Protein AF-A0A359N0V0-F1 (afdb_monomer)

Solvent-accessible surface area (backbone atoms only — not comparable to full-atom values): 2588 Å² total; per-residue (Å²): 92,77,50,77,45,76,41,40,93,85,37,70,64,44,51,49,50,61,71,69,36,55,71,56,54,50,36,72,75,52,41,92,53,49,48,78,44,84,39,74,67,122

Radius of gyration: 10.81 Å; Cα contacts (8 Å, |Δi|>4): 44; chains: 1; bounding box: 24×20×23 Å

Mean predicted aligned error: 4.56 Å

Secondary structure (DSSP, 8-state):
-EEEEEE-TT-HHHHHHHHHTHHHHHHHHHGGG-EEEEEE--

pLDDT: mean 84.05, std 4.41, range [62.06, 89.0]

Nearest PDB structures (foldseek):
  7am2-assembly1_Ab  TM=5.968E-01  e=3.736E+00  Leishmania tarentolae
  6mmi-assembly1_C  TM=4.987E-01  e=3.249E+00  Rattus norvegicus
  4m1a-assembly1_A  TM=4.717E-01  e=8.635E+00  Sebaldella termitidis ATCC 33386
  8fhn-assembly1_A  TM=4.103E-01  e=8.053E+00  Danio rerio

Structure (mmCIF, N/CA/C/O backbone):
data_AF-A0A359N0V0-F1
#
_entry.id   AF-A0A359N0V0-F1
#
loop_
_atom_site.group_PDB
_atom_site.id
_atom_site.type_symbol
_atom_site.label_atom_id
_atom_site.label_alt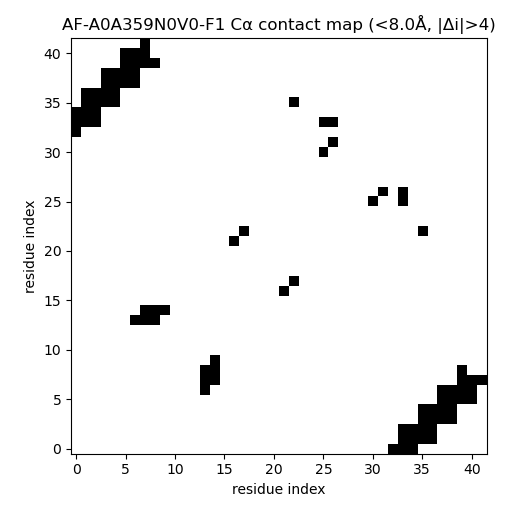_id
_atom_site.label_comp_id
_atom_site.label_asym_id
_atom_site.la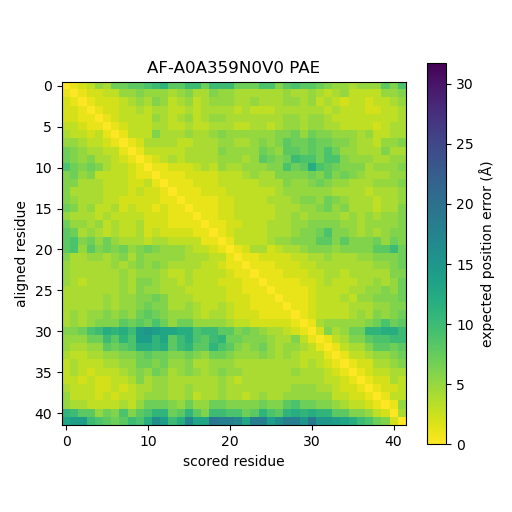bel_entity_id
_atom_site.label_seq_id
_atom_site.pdbx_PDB_ins_code
_atom_site.Cartn_x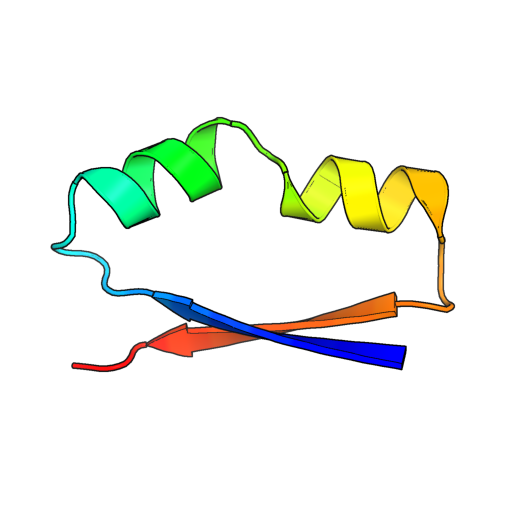
_atom_site.Cartn_y
_atom_site.Cartn_z
_atom_site.occupancy
_atom_site.B_iso_or_equiv
_atom_site.auth_seq_id
_atom_site.auth_comp_id
_atom_site.auth_asym_id
_atom_site.a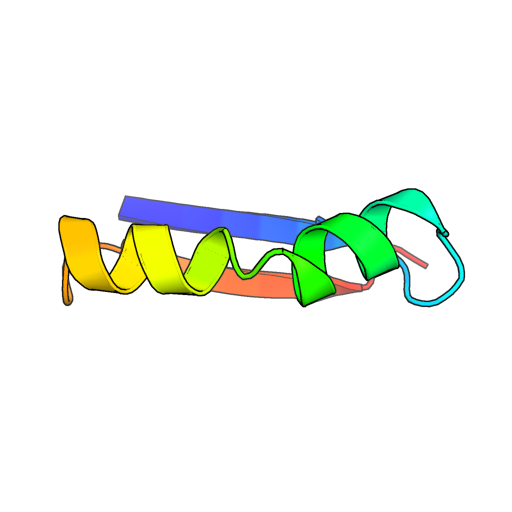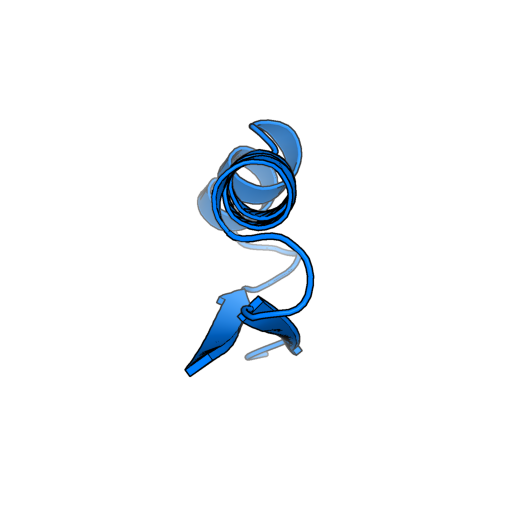uth_atom_id
_atom_site.pdbx_PDB_model_num
ATOM 1 N N . MET A 1 1 ? -15.801 -3.641 3.107 1.00 76.12 1 MET A N 1
ATOM 2 C CA . MET A 1 1 ? -15.544 -3.552 1.651 1.00 76.12 1 MET A CA 1
ATOM 3 C C . MET A 1 1 ? -14.111 -3.984 1.405 1.00 76.12 1 MET A C 1
ATOM 5 O O . MET A 1 1 ? -13.249 -3.612 2.191 1.00 76.12 1 MET A O 1
ATOM 9 N N . THR A 1 2 ? -13.860 -4.793 0.380 1.00 84.94 2 THR A N 1
ATOM 10 C CA . THR A 1 2 ? -12.514 -5.315 0.104 1.00 84.94 2 THR A CA 1
ATOM 11 C C . THR A 1 2 ? -12.014 -4.729 -1.204 1.00 84.94 2 THR A C 1
ATOM 13 O O . THR A 1 2 ? -12.668 -4.877 -2.232 1.00 84.94 2 THR A O 1
ATOM 16 N N . ILE A 1 3 ? -10.876 -4.047 -1.144 1.00 82.88 3 ILE A N 1
ATOM 17 C CA . ILE A 1 3 ? -10.166 -3.502 -2.296 1.00 82.88 3 ILE A CA 1
ATOM 18 C C . ILE A 1 3 ? -9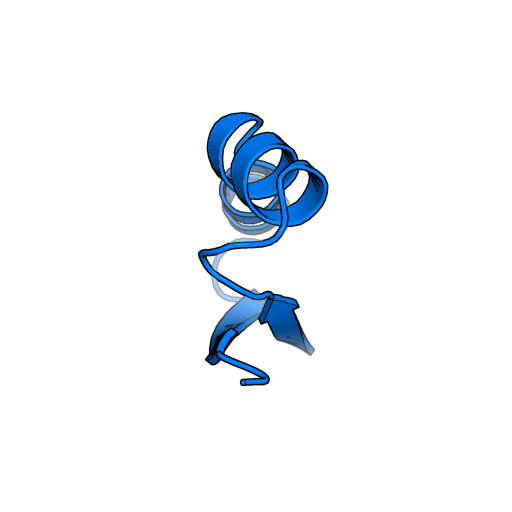.030 -4.469 -2.603 1.00 82.88 3 ILE A C 1
ATOM 20 O O . ILE A 1 3 ? -8.156 -4.701 -1.764 1.00 82.88 3 ILE A O 1
ATOM 24 N N . VAL A 1 4 ? -9.070 -5.050 -3.798 1.00 85.25 4 VAL A N 1
ATOM 25 C CA . VAL A 1 4 ? -7.995 -5.901 -4.306 1.00 85.25 4 VAL A CA 1
ATOM 26 C C . VAL A 1 4 ? -7.225 -5.096 -5.338 1.00 85.25 4 VAL A C 1
ATOM 28 O O . VAL A 1 4 ? -7.781 -4.704 -6.361 1.00 85.25 4 VAL A O 1
ATOM 31 N N . GLU A 1 5 ? -5.960 -4.835 -5.041 1.00 84.88 5 GLU A N 1
ATOM 32 C CA . GLU A 1 5 ? -5.038 -4.147 -5.929 1.00 84.88 5 GLU A CA 1
ATOM 33 C C . GLU A 1 5 ? -4.200 -5.183 -6.677 1.00 84.88 5 GLU A C 1
ATOM 35 O O . GLU A 1 5 ? -3.484 -5.970 -6.057 1.00 84.88 5 GLU A O 1
ATOM 40 N N . TYR A 1 6 ? -4.297 -5.174 -8.005 1.00 86.56 6 TYR A N 1
ATOM 41 C CA . TYR A 1 6 ? -3.422 -5.943 -8.881 1.00 86.56 6 TYR A CA 1
ATOM 42 C C . TYR A 1 6 ? -2.343 -5.011 -9.414 1.00 86.56 6 TYR A C 1
ATOM 44 O O . TYR A 1 6 ? -2.637 -4.112 -10.200 1.00 86.56 6 TYR A O 1
ATOM 52 N N . SER A 1 7 ? -1.113 -5.221 -8.964 1.00 81.12 7 SE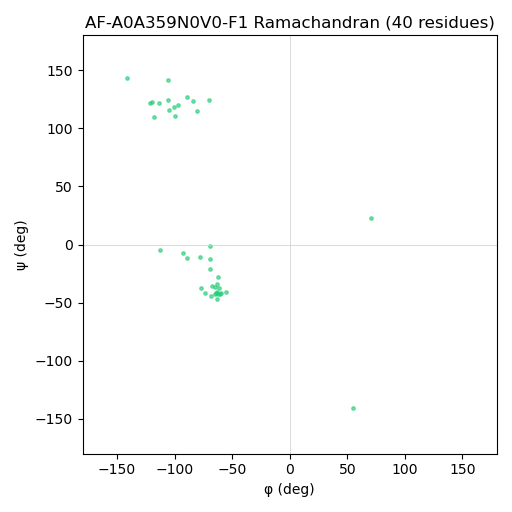R A N 1
ATOM 53 C CA . SER A 1 7 ? 0.014 -4.341 -9.262 1.00 81.12 7 SER A CA 1
ATOM 54 C C . SER A 1 7 ? 1.269 -5.168 -9.491 1.00 81.12 7 SER A C 1
ATOM 56 O O . SER A 1 7 ? 1.478 -6.175 -8.824 1.00 81.12 7 SER A O 1
ATOM 58 N N . ASP A 1 8 ? 2.106 -4.738 -10.430 1.00 85.31 8 ASP A N 1
ATOM 59 C CA . ASP A 1 8 ? 3.393 -5.371 -10.725 1.00 85.31 8 ASP A CA 1
ATOM 60 C C . ASP A 1 8 ? 4.534 -4.499 -10.187 1.00 85.31 8 ASP A C 1
ATOM 62 O O . ASP A 1 8 ? 4.484 -3.267 -10.265 1.00 85.31 8 ASP A O 1
ATOM 66 N N . LEU A 1 9 ? 5.569 -5.142 -9.649 1.00 83.25 9 LEU A N 1
ATOM 67 C CA . LEU A 1 9 ? 6.772 -4.484 -9.146 1.00 83.25 9 LEU A CA 1
ATOM 68 C C . LEU A 1 9 ? 7.628 -3.874 -10.262 1.00 83.25 9 LEU A C 1
ATOM 70 O O . LEU A 1 9 ? 8.410 -2.972 -9.982 1.00 83.25 9 LEU A O 1
ATOM 74 N N . GLU A 1 10 ? 7.487 -4.333 -11.506 1.00 85.06 10 GLU A N 1
ATOM 75 C CA . GLU A 1 10 ? 8.187 -3.774 -12.669 1.00 85.06 10 GLU A CA 1
ATOM 76 C C . GLU A 1 10 ? 7.370 -2.693 -13.387 1.00 85.06 10 GLU A C 1
ATOM 78 O O . GLU A 1 10 ? 7.888 -2.000 -14.263 1.00 85.06 10 GLU A O 1
ATOM 83 N N . CYS A 1 11 ? 6.106 -2.488 -13.001 1.00 86.81 11 CYS A N 1
ATOM 84 C CA . CYS A 1 11 ? 5.269 -1.465 -13.608 1.00 86.81 11 CYS A CA 1
ATOM 85 C C . CYS A 1 11 ? 5.574 -0.077 -13.005 1.00 86.81 11 CYS A C 1
ATOM 87 O O . CYS A 1 11 ? 5.258 0.178 -11.836 1.00 86.81 11 CYS A O 1
ATOM 89 N N . PRO A 1 12 ? 6.111 0.880 -13.788 1.00 85.38 12 PRO A N 1
ATOM 90 C CA . PRO A 1 12 ? 6.480 2.203 -13.280 1.00 85.38 12 PRO A CA 1
ATOM 91 C C . PRO A 1 12 ? 5.279 2.999 -12.744 1.00 85.38 12 PRO A C 1
ATOM 93 O O . PRO A 1 12 ? 5.431 3.804 -11.824 1.00 85.38 12 PRO A O 1
ATOM 96 N N . PHE A 1 13 ? 4.074 2.752 -13.266 1.00 86.94 13 PHE A N 1
ATOM 97 C CA . PHE A 1 13 ? 2.844 3.372 -12.768 1.00 86.94 13 PHE A CA 1
ATOM 98 C C . PHE A 1 13 ? 2.403 2.788 -11.421 1.00 86.94 13 PHE A C 1
ATOM 100 O O . PHE A 1 13 ? 2.050 3.556 -10.526 1.00 86.94 13 PHE A O 1
ATOM 107 N N . CYS A 1 14 ? 2.490 1.465 -11.242 1.00 86.88 14 CYS A N 1
ATOM 108 C CA . CYS A 1 14 ? 2.172 0.799 -9.974 1.00 86.88 14 CYS A CA 1
ATOM 109 C C . CYS A 1 14 ? 3.116 1.260 -8.855 1.00 86.88 14 CYS A C 1
ATOM 111 O O . CYS A 1 14 ? 2.667 1.596 -7.759 1.00 86.88 14 CYS A O 1
ATOM 113 N N . ILE A 1 15 ? 4.416 1.388 -9.146 1.00 86.00 15 ILE A N 1
ATOM 114 C CA . ILE A 1 15 ? 5.393 1.944 -8.196 1.00 86.00 15 ILE A CA 1
ATOM 115 C C . ILE A 1 15 ? 5.025 3.383 -7.817 1.00 86.00 15 ILE A C 1
ATOM 117 O O . ILE A 1 15 ? 5.113 3.756 -6.645 1.00 86.00 15 ILE A O 1
ATOM 121 N N . ARG A 1 16 ? 4.620 4.209 -8.792 1.00 89.00 16 ARG A N 1
ATOM 122 C CA . ARG A 1 16 ? 4.216 5.595 -8.524 1.00 89.00 16 ARG A CA 1
ATOM 123 C C . ARG A 1 16 ? 2.983 5.652 -7.626 1.00 89.00 16 ARG A C 1
ATOM 125 O O . ARG A 1 16 ? 3.005 6.360 -6.628 1.00 89.00 16 ARG A O 1
ATOM 132 N N . GLN A 1 17 ? 1.963 4.856 -7.926 1.00 85.44 17 GLN A N 1
ATOM 133 C CA . GLN A 1 17 ? 0.746 4.755 -7.122 1.00 85.44 17 GLN A CA 1
ATOM 134 C C . GLN A 1 17 ? 1.041 4.296 -5.683 1.00 85.44 17 GLN A C 1
ATOM 136 O O . GLN A 1 17 ? 0.499 4.858 -4.729 1.00 85.44 17 GLN A O 1
ATOM 141 N N . ALA A 1 18 ? 1.930 3.314 -5.506 1.00 84.81 18 ALA A N 1
ATOM 142 C CA . ALA A 1 18 ? 2.366 2.870 -4.185 1.00 84.81 18 ALA A CA 1
ATOM 143 C C . ALA A 1 18 ? 3.097 3.987 -3.416 1.00 84.81 18 ALA A C 1
ATOM 145 O O . ALA A 1 18 ? 2.844 4.183 -2.226 1.00 84.81 18 ALA A O 1
ATOM 146 N N . LYS A 1 19 ? 3.950 4.766 -4.097 1.00 85.88 19 LYS A N 1
ATOM 147 C CA . LYS A 1 19 ? 4.648 5.927 -3.514 1.00 85.88 19 LYS A CA 1
ATOM 148 C C . LYS A 1 19 ? 3.710 7.080 -3.155 1.00 85.88 19 LYS A C 1
ATOM 150 O O . LYS A 1 19 ? 3.933 7.735 -2.143 1.00 85.88 19 LYS A O 1
ATOM 155 N N . GLU A 1 20 ? 2.668 7.317 -3.948 1.00 87.06 20 GLU A N 1
ATOM 156 C CA . GLU A 1 20 ? 1.653 8.349 -3.685 1.00 87.06 20 GLU A CA 1
ATOM 157 C C . GLU A 1 20 ? 0.770 8.011 -2.466 1.00 87.06 20 GLU A C 1
ATOM 159 O O . GLU A 1 20 ? 0.077 8.880 -1.942 1.00 87.06 20 GLU A O 1
ATOM 164 N N . GLY A 1 21 ? 0.820 6.774 -1.956 1.00 86.38 21 GLY A N 1
ATOM 165 C CA . GLY A 1 21 ? 0.204 6.419 -0.676 1.00 86.38 21 GLY A CA 1
ATOM 166 C C . GLY A 1 21 ? -1.328 6.405 -0.699 1.00 86.38 21 GLY A C 1
ATOM 167 O O . GLY A 1 21 ? -1.958 6.508 0.353 1.00 86.38 21 GLY A O 1
ATOM 168 N N . ILE A 1 22 ? -1.939 6.238 -1.875 1.00 85.06 22 ILE A N 1
ATOM 169 C CA . ILE A 1 22 ? -3.400 6.251 -2.075 1.00 85.06 22 ILE A CA 1
ATOM 170 C C . ILE A 1 22 ? -4.106 5.225 -1.172 1.00 85.06 22 ILE A C 1
ATOM 172 O O . ILE A 1 22 ? -5.125 5.526 -0.551 1.00 85.06 22 ILE A O 1
ATOM 176 N N . ILE A 1 23 ? -3.530 4.027 -1.016 1.00 83.56 23 ILE A N 1
ATOM 177 C CA . ILE A 1 23 ? -4.070 2.983 -0.129 1.00 83.56 23 ILE A CA 1
ATOM 178 C C . ILE A 1 23 ? -4.063 3.423 1.341 1.00 83.56 23 ILE A C 1
ATOM 180 O O . ILE A 1 23 ? -4.979 3.086 2.091 1.00 83.56 23 ILE A O 1
ATOM 184 N N . LYS A 1 24 ? -3.066 4.210 1.759 1.00 84.81 24 LYS A N 1
ATOM 185 C CA . LYS A 1 24 ? -3.006 4.759 3.117 1.00 84.81 24 LYS A CA 1
ATOM 186 C C . LYS A 1 24 ? -4.105 5.799 3.332 1.00 84.81 24 LYS A C 1
ATOM 188 O O . LYS A 1 24 ? -4.819 5.710 4.320 1.00 84.81 24 LYS A O 1
ATOM 193 N N . GLN 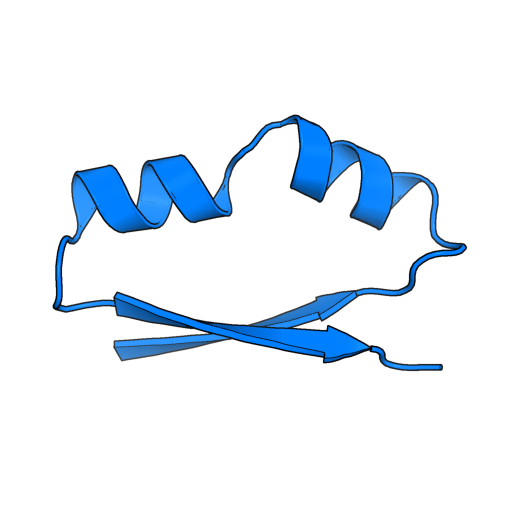A 1 25 ? -4.320 6.697 2.371 1.00 87.56 25 GLN A N 1
ATOM 194 C CA . GLN A 1 25 ? -5.416 7.675 2.432 1.00 87.56 25 GLN A CA 1
ATOM 195 C C . GLN A 1 25 ? -6.797 7.003 2.476 1.00 87.56 25 GLN A C 1
ATOM 197 O O . GLN A 1 25 ? -7.696 7.455 3.184 1.00 87.56 25 GLN A O 1
ATOM 202 N N . LEU A 1 26 ? -6.969 5.898 1.744 1.00 85.31 26 LEU A N 1
ATOM 203 C CA . LEU A 1 26 ? -8.186 5.088 1.792 1.00 85.31 26 LEU A CA 1
ATOM 204 C C . LEU A 1 26 ? -8.402 4.461 3.176 1.00 85.31 26 LEU A C 1
ATOM 206 O O . LEU A 1 26 ? -9.528 4.485 3.675 1.00 85.31 26 LEU A O 1
ATOM 210 N N . LYS A 1 27 ? -7.342 3.948 3.812 1.00 83.94 27 LYS A N 1
ATOM 211 C CA . LYS A 1 27 ? -7.408 3.447 5.193 1.00 83.94 27 LYS A CA 1
ATOM 212 C C . LYS A 1 27 ? -7.717 4.558 6.192 1.00 83.94 27 LYS A C 1
ATOM 214 O O . LYS A 1 27 ? -8.577 4.359 7.037 1.00 83.94 27 LYS A O 1
ATOM 219 N N . ASP A 1 28 ? -7.114 5.734 6.056 1.00 87.69 28 ASP A N 1
ATOM 220 C CA . ASP A 1 28 ? -7.378 6.862 6.958 1.00 87.69 28 ASP A CA 1
ATOM 221 C C . ASP A 1 28 ? -8.829 7.364 6.836 1.00 87.69 28 ASP A C 1
ATOM 223 O O . ASP A 1 28 ? -9.462 7.712 7.830 1.00 87.69 28 ASP A O 1
ATOM 227 N N . LYS A 1 29 ? -9.393 7.362 5.620 1.00 88.06 29 LYS A N 1
ATOM 228 C CA . LYS A 1 29 ? -10.760 7.845 5.368 1.00 88.06 29 LYS A CA 1
ATOM 229 C C . LYS A 1 29 ? -11.848 6.859 5.791 1.00 88.06 29 LYS A C 1
ATOM 231 O O . LYS A 1 29 ? -12.917 7.281 6.228 1.00 88.06 29 LYS A O 1
ATOM 236 N N . TYR A 1 30 ? -11.617 5.561 5.605 1.00 86.31 30 TYR A N 1
ATOM 237 C CA . TYR A 1 30 ? -12.644 4.536 5.813 1.00 86.31 30 TYR A CA 1
ATOM 238 C C . TYR A 1 30 ? -12.360 3.598 6.997 1.00 86.31 30 TYR A C 1
ATOM 240 O O . TYR A 1 30 ? -13.220 2.782 7.342 1.00 86.31 30 TYR A O 1
ATOM 248 N N . GLY A 1 31 ? -11.201 3.737 7.641 1.00 80.88 31 GLY A N 1
ATOM 249 C CA . GLY A 1 31 ? -10.777 2.958 8.801 1.00 80.88 31 GLY A CA 1
ATOM 250 C C . GLY A 1 31 ? -10.821 1.452 8.547 1.00 80.88 31 GLY A C 1
ATOM 251 O O . GLY A 1 31 ? -10.571 0.968 7.440 1.00 80.88 31 GLY A O 1
ATOM 252 N N . ASP A 1 32 ? -11.249 0.714 9.569 1.00 79.50 32 ASP A N 1
ATOM 253 C CA . ASP A 1 32 ? -11.348 -0.752 9.559 1.00 79.50 32 ASP A CA 1
ATOM 254 C C . ASP A 1 32 ? -12.442 -1.305 8.629 1.00 79.50 32 ASP A C 1
ATOM 256 O O . ASP A 1 32 ? -12.612 -2.517 8.493 1.00 79.50 32 ASP A O 1
ATOM 260 N N . LYS A 1 33 ? -13.206 -0.442 7.947 1.00 81.69 33 LYS A N 1
ATOM 261 C CA . LYS A 1 33 ? -14.229 -0.886 6.986 1.00 81.69 33 LYS A CA 1
ATOM 262 C C . LYS A 1 33 ? -13.636 -1.306 5.639 1.00 81.69 33 LYS A C 1
ATOM 264 O O . LYS A 1 33 ? -14.367 -1.875 4.813 1.00 81.69 33 LYS A O 1
ATOM 269 N N . VAL A 1 34 ? -12.352 -1.023 5.398 1.00 81.38 34 VAL A N 1
ATOM 270 C CA . VAL A 1 34 ? -11.666 -1.295 4.130 1.00 81.38 34 VAL A CA 1
ATOM 271 C C . VAL A 1 34 ? -10.519 -2.276 4.328 1.00 81.38 34 VAL A C 1
ATOM 273 O O . VAL A 1 34 ? -9.465 -1.947 4.864 1.00 81.38 34 VAL A O 1
ATOM 276 N N . ASN A 1 35 ? -10.711 -3.482 3.802 1.00 83.44 35 ASN A N 1
ATOM 277 C CA . ASN A 1 35 ? -9.641 -4.459 3.660 1.00 83.44 35 ASN A CA 1
ATOM 278 C C . ASN A 1 35 ? -8.882 -4.173 2.361 1.00 83.44 35 ASN A C 1
ATOM 280 O O . ASN A 1 35 ? -9.495 -4.149 1.295 1.00 83.44 35 ASN A O 1
ATOM 284 N N . SER A 1 36 ? -7.568 -3.962 2.442 1.00 83.38 36 SER A N 1
ATOM 2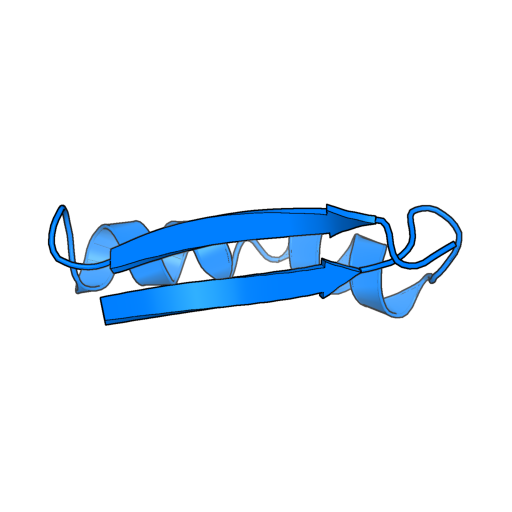85 C CA . SER A 1 36 ? -6.693 -3.784 1.276 1.00 83.38 36 SER A CA 1
ATOM 286 C C . SER A 1 36 ? -5.851 -5.038 1.062 1.00 83.38 36 SER A C 1
ATOM 288 O O . SER A 1 36 ? -5.112 -5.425 1.971 1.00 83.38 36 SER A O 1
ATOM 290 N N . ILE A 1 37 ? -5.914 -5.638 -0.121 1.00 85.25 37 ILE A N 1
ATOM 291 C CA . ILE A 1 37 ? -5.103 -6.806 -0.482 1.00 85.25 37 ILE A CA 1
ATOM 292 C C . ILE A 1 37 ? -4.280 -6.451 -1.716 1.00 85.25 37 ILE A C 1
ATOM 294 O O . ILE A 1 37 ? -4.850 -6.117 -2.751 1.00 85.25 37 ILE A O 1
ATOM 298 N N . PHE A 1 38 ? -2.957 -6.549 -1.605 1.00 87.06 38 PHE A N 1
ATOM 299 C CA . PHE A 1 38 ? -2.044 -6.437 -2.739 1.00 87.06 38 PHE A CA 1
ATOM 300 C C . PHE A 1 38 ? -1.831 -7.820 -3.359 1.00 87.06 38 PHE A C 1
ATOM 302 O O . PHE A 1 38 ? -1.459 -8.766 -2.659 1.00 87.06 38 PHE A O 1
ATOM 309 N N . LYS A 1 39 ? -2.054 -7.938 -4.666 1.00 85.44 39 LYS A N 1
ATOM 310 C CA . LYS A 1 39 ? -1.714 -9.114 -5.465 1.00 85.44 39 LYS A CA 1
ATOM 311 C C . LYS A 1 39 ? -0.734 -8.720 -6.558 1.00 85.44 39 LYS A C 1
ATOM 313 O O . LYS A 1 39 ? -1.047 -7.891 -7.410 1.00 85.44 39 LYS A O 1
ATOM 318 N N . ASN A 1 40 ? 0.418 -9.383 -6.553 1.00 85.75 40 ASN A N 1
ATOM 319 C CA . ASN A 1 40 ? 1.335 -9.318 -7.678 1.00 85.75 40 ASN A CA 1
ATOM 320 C C . ASN A 1 40 ? 0.726 -10.075 -8.867 1.00 85.75 40 ASN A C 1
ATOM 322 O O . ASN A 1 40 ? 0.335 -11.231 -8.698 1.00 85.75 40 ASN A O 1
ATOM 326 N N . PHE A 1 41 ? 0.587 -9.416 -10.019 1.00 76.00 41 PHE A N 1
ATOM 327 C CA . PHE A 1 41 ? -0.086 -9.982 -11.200 1.00 76.00 41 PHE A CA 1
ATOM 328 C C . PHE A 1 41 ? 0.848 -10.760 -12.141 1.00 76.00 41 PHE A C 1
ATOM 330 O O . PHE A 1 41 ? 0.344 -11.440 -13.029 1.00 76.00 41 PHE A O 1
ATOM 337 N N . ARG A 1 42 ? 2.168 -10.660 -11.951 1.00 62.06 42 ARG A N 1
ATOM 338 C CA . ARG A 1 42 ? 3.170 -11.308 -12.807 1.00 62.06 42 ARG A CA 1
ATOM 339 C C . ARG A 1 42 ? 2.886 -12.785 -13.094 1.00 62.06 42 ARG A C 1
ATOM 341 O O . ARG A 1 42 ? 2.598 -13.524 -12.125 1.00 62.06 42 ARG A O 1
#

Foldseek 3Di:
DEDEDAAAPPDPVSVVVVVVCVVVVVCVVCPPVYHYHYDHPD

Sequence (42 aa):
MTIVEYSDLECPFCIRQAKEGIIKQLKDKYGDKVNSIFKNFR